Protein AF-A0A4Q2ZXM0-F1 (afdb_monomer)

Radius of gyration: 12.68 Å; Cα contacts (8 Å, |Δi|>4): 42; chains: 1; bounding box: 26×40×24 Å

Structure (mmCIF, N/CA/C/O backbone):
data_AF-A0A4Q2ZXM0-F1
#
_entry.id   AF-A0A4Q2ZXM0-F1
#
loop_
_atom_site.group_PDB
_atom_site.id
_atom_site.type_symbol
_atom_site.label_atom_id
_atom_site.label_alt_id
_atom_site.label_comp_id
_atom_site.label_asym_id
_atom_site.label_entity_id
_atom_site.label_seq_id
_atom_site.pdbx_PDB_ins_code
_atom_site.Cartn_x
_atom_site.Cartn_y
_atom_site.Cartn_z
_atom_site.occupancy
_atom_site.B_iso_or_equiv
_atom_site.auth_seq_id
_atom_site.auth_comp_id
_atom_site.auth_asym_id
_atom_site.auth_atom_id
_atom_site.pdbx_PDB_model_num
ATOM 1 N N . MET A 1 1 ? -18.013 -4.613 -7.093 1.00 46.16 1 MET A N 1
ATOM 2 C CA . MET A 1 1 ? -17.000 -3.758 -6.433 1.00 46.16 1 MET A CA 1
ATOM 3 C C . MET A 1 1 ? -16.415 -4.496 -5.233 1.00 46.16 1 MET A C 1
ATOM 5 O O . MET A 1 1 ? -17.119 -4.706 -4.253 1.00 46.16 1 MET A O 1
ATOM 9 N N . SER A 1 2 ? -15.166 -4.962 -5.311 1.00 45.91 2 SER A N 1
ATOM 10 C CA . SER A 1 2 ? -14.486 -5.598 -4.171 1.00 45.91 2 SER A CA 1
ATOM 11 C C . SER A 1 2 ? -13.937 -4.504 -3.250 1.00 45.91 2 SER A C 1
ATOM 13 O O . SER A 1 2 ? -12.838 -4.008 -3.459 1.00 45.91 2 SER A O 1
ATOM 15 N N . ASN A 1 3 ? -14.731 -4.094 -2.261 1.00 56.56 3 ASN A N 1
ATOM 16 C CA . ASN A 1 3 ? -14.444 -2.981 -1.348 1.00 56.56 3 ASN A CA 1
ATOM 17 C C . ASN A 1 3 ? -13.487 -3.394 -0.204 1.00 56.56 3 ASN A C 1
ATOM 19 O O . ASN A 1 3 ? -13.781 -3.189 0.976 1.00 56.56 3 ASN A O 1
ATOM 23 N N . PHE A 1 4 ? -12.383 -4.075 -0.526 1.00 70.94 4 PHE A N 1
ATOM 24 C CA . PHE A 1 4 ? -11.445 -4.566 0.486 1.00 70.94 4 PHE A C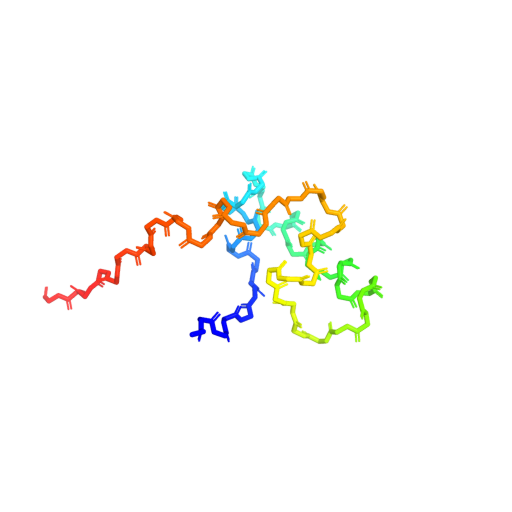A 1
ATOM 25 C C . PHE A 1 4 ? -10.361 -3.526 0.764 1.00 70.94 4 PHE A C 1
ATOM 27 O O . PHE A 1 4 ? -9.606 -3.137 -0.121 1.00 70.94 4 PHE A O 1
ATOM 34 N N . ALA A 1 5 ? -10.291 -3.086 2.021 1.00 84.50 5 ALA A N 1
ATOM 35 C CA . ALA A 1 5 ? -9.206 -2.243 2.498 1.00 84.50 5 ALA A CA 1
ATOM 36 C C . ALA A 1 5 ? -7.893 -3.031 2.506 1.00 84.50 5 ALA A C 1
ATOM 38 O O . ALA A 1 5 ? -7.828 -4.104 3.118 1.00 84.50 5 ALA A O 1
ATOM 39 N N . LEU A 1 6 ? -6.868 -2.455 1.885 1.00 87.12 6 LEU A N 1
ATOM 40 C CA . LEU A 1 6 ? -5.518 -2.983 1.856 1.00 87.12 6 LEU A CA 1
ATOM 41 C C . LEU A 1 6 ? -4.971 -3.132 3.273 1.00 87.12 6 LEU A C 1
ATOM 43 O O . LEU A 1 6 ? -5.172 -2.290 4.159 1.00 87.12 6 LEU A O 1
ATOM 47 N N . ARG A 1 7 ? -4.273 -4.241 3.480 1.00 89.56 7 ARG A N 1
ATOM 48 C CA . ARG A 1 7 ? -3.562 -4.606 4.701 1.00 89.56 7 ARG A CA 1
ATOM 49 C C . ARG A 1 7 ? -2.092 -4.826 4.371 1.00 89.56 7 ARG A C 1
ATOM 51 O O . ARG A 1 7 ? -1.702 -4.933 3.214 1.00 89.56 7 ARG A O 1
ATOM 58 N N . TYR A 1 8 ? -1.272 -4.966 5.411 1.00 88.62 8 TYR A N 1
ATOM 59 C CA . TYR A 1 8 ? 0.160 -5.217 5.237 1.00 88.62 8 TYR A CA 1
ATOM 60 C C . TYR A 1 8 ? 0.439 -6.456 4.364 1.00 88.62 8 TYR A C 1
ATOM 62 O O . TYR A 1 8 ? 1.398 -6.447 3.608 1.00 88.62 8 TYR A O 1
ATOM 70 N N . LYS A 1 9 ? -0.412 -7.495 4.410 1.00 88.62 9 LYS A N 1
ATOM 71 C CA . LYS A 1 9 ? -0.269 -8.695 3.565 1.00 88.62 9 LYS A CA 1
ATOM 72 C C . LYS A 1 9 ? -0.403 -8.384 2.073 1.00 88.62 9 LYS A C 1
ATOM 74 O O . LYS A 1 9 ? 0.331 -8.951 1.277 1.00 88.62 9 LYS A O 1
ATOM 79 N N . ASP A 1 10 ? -1.298 -7.469 1.711 1.00 88.81 10 ASP A N 1
ATOM 80 C CA . ASP A 1 10 ? -1.486 -7.064 0.318 1.00 88.81 10 ASP A CA 1
ATOM 81 C C . ASP A 1 10 ? -0.242 -6.322 -0.180 1.00 88.81 10 ASP A C 1
ATOM 83 O O . ASP A 1 10 ? 0.271 -6.633 -1.244 1.00 88.81 10 ASP A O 1
ATOM 87 N N . TYR A 1 11 ? 0.333 -5.447 0.650 1.00 89.56 11 TYR A N 1
ATOM 88 C CA . TYR A 1 11 ? 1.601 -4.771 0.355 1.00 89.56 11 TYR A CA 1
ATOM 89 C C . TYR A 1 11 ? 2.781 -5.740 0.235 1.00 89.56 11 TYR A C 1
ATOM 91 O O . TYR A 1 11 ? 3.628 -5.570 -0.638 1.00 89.56 11 TYR A O 1
ATOM 99 N N . MET A 1 12 ? 2.844 -6.761 1.095 1.00 91.56 12 MET A N 1
ATOM 10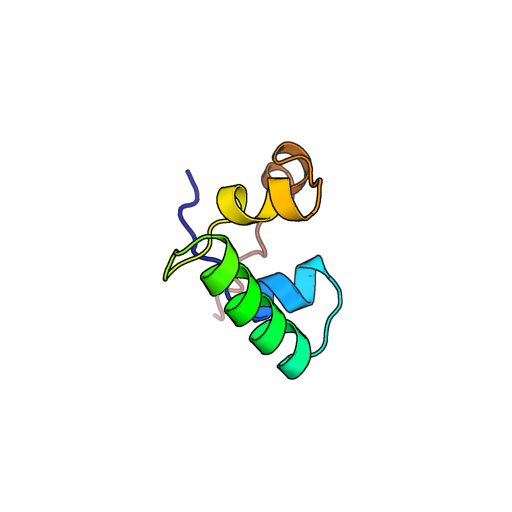0 C CA . MET A 1 12 ? 3.862 -7.809 0.982 1.00 91.56 12 MET A CA 1
ATOM 101 C C . MET A 1 12 ? 3.760 -8.524 -0.367 1.00 91.56 12 MET A C 1
ATOM 103 O O . MET A 1 12 ? 4.781 -8.727 -1.011 1.00 91.56 12 MET A O 1
ATOM 107 N N . ASN A 1 13 ? 2.543 -8.845 -0.814 1.00 88.56 13 ASN A N 1
ATOM 108 C CA . ASN A 1 13 ? 2.317 -9.522 -2.090 1.00 88.56 13 ASN A CA 1
ATOM 109 C C . ASN A 1 13 ? 2.560 -8.602 -3.299 1.00 88.56 13 ASN A C 1
ATOM 111 O O . ASN A 1 13 ? 3.148 -9.037 -4.280 1.00 88.56 13 ASN A O 1
ATOM 115 N N . MET A 1 14 ? 2.130 -7.339 -3.232 1.00 83.44 14 MET A N 1
ATOM 116 C CA . MET A 1 14 ? 2.259 -6.365 -4.326 1.00 83.44 14 MET A CA 1
ATOM 117 C C . MET A 1 14 ? 3.711 -5.973 -4.590 1.00 83.44 14 MET A C 1
ATOM 119 O O . MET A 1 14 ? 4.129 -5.869 -5.736 1.00 83.44 14 MET A O 1
ATOM 123 N N . PHE A 1 15 ? 4.473 -5.744 -3.523 1.00 85.56 15 PHE A N 1
ATOM 124 C CA . PHE A 1 15 ? 5.800 -5.140 -3.611 1.00 85.56 15 PHE A CA 1
ATOM 125 C C . PHE A 1 15 ? 6.922 -6.103 -3.202 1.00 85.56 15 PHE A C 1
ATOM 127 O O . PHE A 1 15 ? 8.073 -5.689 -3.098 1.00 85.56 15 PHE A O 1
ATOM 134 N N . SER A 1 16 ? 6.601 -7.378 -2.941 1.00 87.00 16 SER A N 1
ATOM 135 C CA . SER A 1 16 ? 7.550 -8.392 -2.450 1.00 87.00 16 SER A CA 1
ATOM 136 C C . SER A 1 16 ? 8.346 -7.920 -1.224 1.00 87.00 16 SER A C 1
ATOM 138 O O . SER A 1 16 ? 9.558 -8.102 -1.120 1.00 87.00 16 SER A O 1
ATOM 140 N N . LEU A 1 17 ? 7.655 -7.271 -0.282 1.00 89.38 17 LEU A N 1
ATOM 141 C CA . LEU A 1 17 ? 8.257 -6.669 0.910 1.00 89.38 17 LEU A CA 1
ATOM 142 C C . LEU A 1 17 ? 8.143 -7.581 2.135 1.00 89.38 17 LEU A C 1
ATOM 144 O O . LEU A 1 17 ? 7.192 -8.343 2.296 1.00 89.38 17 LEU A O 1
ATOM 148 N N . GLY A 1 18 ? 9.072 -7.414 3.079 1.00 93.81 18 GLY A N 1
ATOM 149 C CA . GLY A 1 18 ? 8.939 -7.976 4.423 1.00 93.81 18 GLY A CA 1
ATOM 150 C C . GLY A 1 18 ? 7.841 -7.282 5.243 1.00 93.81 18 GLY A C 1
ATOM 151 O O . GLY A 1 18 ? 7.544 -6.102 5.040 1.00 93.81 18 GLY A O 1
ATOM 152 N N . LYS A 1 19 ? 7.280 -7.992 6.233 1.00 93.69 19 LYS A N 1
ATOM 153 C CA . LYS A 1 19 ? 6.166 -7.513 7.078 1.00 93.69 19 LYS A CA 1
ATOM 154 C C . LYS A 1 19 ? 6.400 -6.116 7.666 1.00 93.69 19 LYS A C 1
ATOM 156 O O . LYS A 1 19 ? 5.543 -5.250 7.531 1.00 93.69 19 LYS A O 1
ATOM 161 N N . ARG A 1 20 ? 7.565 -5.880 8.284 1.00 95.25 20 ARG A N 1
ATOM 162 C CA . ARG A 1 20 ? 7.897 -4.591 8.924 1.00 95.25 20 ARG A CA 1
ATOM 163 C C . ARG A 1 20 ? 7.911 -3.440 7.912 1.00 95.25 20 ARG A C 1
ATOM 165 O O . ARG A 1 20 ? 7.441 -2.347 8.215 1.00 95.25 20 ARG A O 1
ATOM 172 N N . THR A 1 21 ? 8.428 -3.682 6.711 1.00 94.81 21 THR A N 1
ATOM 173 C CA 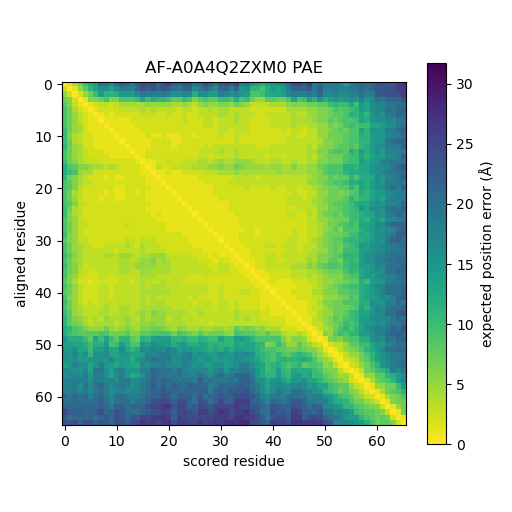. THR A 1 21 ? 8.463 -2.679 5.641 1.00 94.81 21 THR A CA 1
ATOM 174 C C . THR A 1 21 ? 7.058 -2.402 5.117 1.00 94.81 21 THR A C 1
ATOM 176 O O . THR A 1 21 ? 6.678 -1.241 5.008 1.00 94.81 21 THR A O 1
ATOM 179 N N . ALA A 1 22 ? 6.250 -3.443 4.904 1.00 93.75 22 ALA A N 1
ATOM 180 C CA . ALA A 1 22 ? 4.854 -3.303 4.496 1.00 93.75 22 ALA A CA 1
ATOM 181 C C . ALA A 1 22 ? 4.008 -2.523 5.525 1.00 93.75 22 ALA A C 1
ATOM 183 O O . ALA A 1 22 ? 3.218 -1.657 5.156 1.00 93.75 22 ALA A O 1
ATOM 184 N N . GLU A 1 23 ? 4.199 -2.771 6.824 1.00 94.19 23 GLU A N 1
ATOM 185 C CA . GLU A 1 23 ? 3.545 -2.011 7.901 1.00 94.19 23 GLU A CA 1
ATOM 186 C C . GLU A 1 23 ? 4.004 -0.545 7.958 1.00 94.19 23 GLU A C 1
ATOM 188 O O . GLU A 1 23 ? 3.215 0.347 8.274 1.00 94.19 23 GLU A O 1
ATOM 193 N N . ARG A 1 24 ? 5.266 -0.263 7.624 1.00 95.38 24 ARG A N 1
ATOM 194 C CA . ARG A 1 24 ? 5.756 1.116 7.522 1.00 95.38 24 ARG A CA 1
ATOM 195 C C . ARG A 1 24 ? 5.139 1.836 6.323 1.00 95.38 24 ARG A C 1
ATOM 197 O O . ARG A 1 24 ? 4.690 2.969 6.471 1.00 95.38 24 ARG A O 1
ATOM 204 N N . TRP A 1 25 ? 5.087 1.171 5.171 1.00 94.25 25 TRP A N 1
ATOM 205 C CA . TRP A 1 25 ? 4.538 1.728 3.935 1.00 94.25 25 TRP A CA 1
ATOM 206 C C . TRP A 1 25 ? 3.044 2.012 4.067 1.00 94.25 25 TRP A C 1
ATOM 208 O O . TRP A 1 25 ? 2.613 3.126 3.792 1.00 94.25 25 TRP A O 1
ATOM 218 N N . ILE A 1 26 ? 2.265 1.081 4.631 1.00 92.06 26 ILE A N 1
ATOM 219 C CA . ILE A 1 26 ? 0.831 1.313 4.844 1.00 92.06 26 ILE A CA 1
ATOM 220 C C . ILE A 1 26 ? 0.576 2.492 5.798 1.00 92.06 26 ILE A C 1
ATOM 222 O O . ILE A 1 26 ? -0.396 3.225 5.635 1.00 92.06 26 ILE A O 1
ATOM 226 N N . ALA A 1 27 ? 1.436 2.710 6.798 1.00 93.62 27 ALA A N 1
ATOM 227 C CA . ALA A 1 27 ? 1.329 3.862 7.692 1.00 93.62 27 ALA A CA 1
ATOM 228 C C . ALA A 1 27 ? 1.722 5.177 6.999 1.00 93.62 27 ALA A C 1
ATOM 230 O O . ALA A 1 27 ? 1.161 6.231 7.298 1.00 93.62 27 ALA A O 1
ATOM 231 N N . GLU A 1 28 ? 2.688 5.140 6.087 1.00 94.00 28 GLU A N 1
ATOM 232 C CA . GLU A 1 28 ? 3.073 6.289 5.271 1.00 94.00 28 GLU A CA 1
ATOM 233 C C . GLU A 1 28 ? 1.975 6.675 4.277 1.00 94.00 28 GLU A C 1
ATOM 235 O O . GLU A 1 28 ? 1.575 7.837 4.237 1.00 94.00 28 GLU A O 1
ATOM 240 N N . ASP A 1 29 ? 1.400 5.709 3.571 1.00 92.31 29 ASP A N 1
ATOM 241 C CA . ASP A 1 29 ? 0.334 5.960 2.602 1.00 92.31 29 ASP A CA 1
ATOM 242 C C . ASP A 1 29 ? -0.951 6.451 3.274 1.00 92.31 29 ASP A C 1
ATOM 244 O O . ASP A 1 29 ? -1.628 7.336 2.753 1.00 92.31 29 ASP A O 1
ATOM 248 N N . ARG A 1 30 ? -1.266 5.971 4.485 1.00 92.94 30 ARG A N 1
ATOM 249 C CA . ARG A 1 30 ? -2.360 6.534 5.301 1.00 92.94 30 ARG A CA 1
ATOM 250 C C . ARG A 1 30 ? -2.125 8.002 5.643 1.00 92.94 30 ARG A C 1
ATOM 252 O O . ARG A 1 30 ? -3.075 8.778 5.652 1.00 92.94 30 ARG A O 1
ATOM 259 N N . ARG A 1 31 ? -0.873 8.391 5.909 1.00 92.69 31 ARG A N 1
ATOM 260 C CA . ARG A 1 31 ? -0.510 9.793 6.164 1.00 92.69 31 ARG A CA 1
ATOM 261 C C . ARG A 1 31 ? -0.614 10.638 4.895 1.00 92.69 31 ARG A C 1
ATOM 263 O O . ARG A 1 31 ? -1.167 11.726 4.967 1.00 92.69 31 ARG A O 1
ATOM 270 N N . LYS A 1 32 ? -0.157 10.129 3.746 1.00 90.25 32 LYS A N 1
ATOM 271 C CA . LYS A 1 32 ? -0.234 10.832 2.449 1.00 90.25 32 LYS A CA 1
ATOM 272 C C . LYS A 1 32 ? -1.671 11.031 1.967 1.00 90.25 32 LYS A C 1
ATOM 274 O O . LYS A 1 32 ? -2.019 12.099 1.486 1.00 90.25 32 LYS A O 1
ATOM 279 N N . THR A 1 33 ? -2.505 10.005 2.109 1.00 88.62 33 THR A N 1
ATOM 280 C CA . THR A 1 33 ? -3.906 10.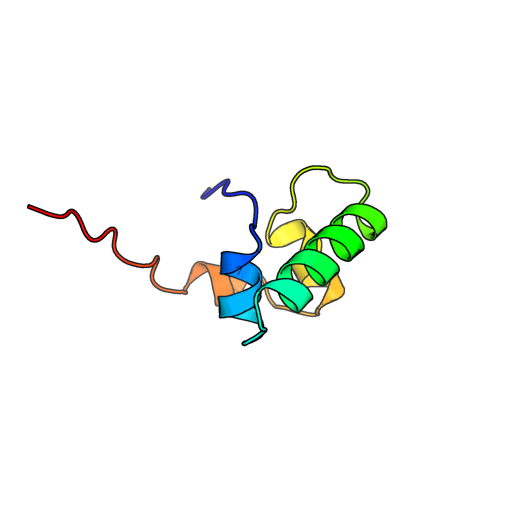027 1.653 1.00 88.62 33 THR A CA 1
ATOM 281 C C . THR A 1 33 ? -4.865 10.644 2.670 1.00 88.62 33 THR A C 1
ATOM 283 O O . THR A 1 33 ? -6.012 10.927 2.332 1.00 88.62 33 THR A O 1
ATOM 286 N N . GLY A 1 34 ? -4.448 10.790 3.933 1.00 92.38 34 GLY A N 1
ATOM 287 C CA . GLY A 1 34 ? -5.320 11.190 5.041 1.00 92.38 34 GLY A CA 1
ATOM 288 C C . GLY A 1 34 ? -6.387 10.147 5.407 1.00 92.38 34 GLY A C 1
ATOM 289 O O . GLY A 1 34 ? -7.290 10.434 6.193 1.00 92.38 34 GLY A O 1
ATOM 290 N N . LYS A 1 35 ? -6.322 8.929 4.850 1.00 88.69 35 LYS A N 1
ATOM 291 C CA . LYS A 1 35 ? -7.346 7.894 5.039 1.00 88.69 35 LYS A CA 1
ATOM 292 C C . LYS A 1 35 ? -6.932 6.879 6.097 1.00 88.69 35 LYS A C 1
ATOM 294 O O . LYS A 1 35 ? -5.817 6.370 6.108 1.00 88.69 35 LYS A O 1
ATOM 299 N N . LYS A 1 36 ? -7.880 6.479 6.953 1.00 87.88 36 LYS A N 1
ATOM 300 C CA . LYS A 1 36 ? -7.678 5.389 7.933 1.00 87.88 36 LYS A CA 1
ATOM 301 C C . LYS A 1 36 ? -7.613 4.005 7.270 1.00 87.88 36 LYS A C 1
ATOM 303 O O . LYS A 1 36 ? -6.960 3.093 7.779 1.00 87.88 36 LYS A O 1
ATOM 308 N N . ARG A 1 37 ? -8.315 3.837 6.148 1.00 89.62 37 ARG A N 1
ATOM 309 C CA . ARG A 1 37 ? -8.369 2.619 5.331 1.00 89.62 37 ARG A CA 1
ATOM 310 C C . ARG A 1 37 ? -7.931 2.976 3.920 1.00 89.62 37 ARG A C 1
ATOM 312 O O . ARG A 1 37 ? -8.497 3.896 3.348 1.00 89.62 37 ARG A O 1
ATOM 319 N N . LEU A 1 38 ? -6.954 2.244 3.398 1.00 89.25 38 LEU A N 1
ATOM 320 C CA . LEU A 1 38 ? -6.468 2.425 2.036 1.00 89.25 38 LEU A CA 1
ATOM 321 C C . LEU A 1 38 ? -7.163 1.427 1.127 1.00 89.25 38 LEU A C 1
ATOM 323 O O . LEU A 1 38 ? -7.219 0.241 1.449 1.00 89.25 38 LEU A O 1
ATOM 327 N N . LEU A 1 39 ? -7.690 1.903 0.012 1.00 89.56 39 LEU A N 1
ATOM 328 C CA . LEU A 1 39 ? -8.091 1.078 -1.115 1.00 89.56 39 LEU A CA 1
ATOM 329 C C . LEU A 1 39 ? -6.984 1.101 -2.166 1.00 89.56 39 LEU A C 1
ATOM 331 O O . LEU A 1 39 ? -6.145 2.000 -2.185 1.00 89.56 39 LEU A O 1
ATOM 335 N N . LEU A 1 40 ? -7.010 0.137 -3.083 1.00 83.69 40 LEU A N 1
ATOM 336 C CA . LEU A 1 40 ? -6.078 0.131 -4.207 1.00 83.69 40 LEU A CA 1
ATOM 337 C C . LEU A 1 40 ? -6.163 1.423 -5.030 1.00 83.69 40 LEU A C 1
ATOM 339 O O . LEU A 1 40 ? -5.136 1.976 -5.402 1.00 83.69 40 LEU A O 1
ATOM 343 N N . THR A 1 41 ? -7.371 1.954 -5.226 1.00 85.50 41 THR A N 1
ATOM 344 C CA . THR A 1 41 ? -7.615 3.232 -5.914 1.00 85.50 41 THR A CA 1
ATOM 345 C C . THR A 1 41 ? -6.934 4.425 -5.256 1.00 85.50 41 THR A C 1
ATOM 347 O O 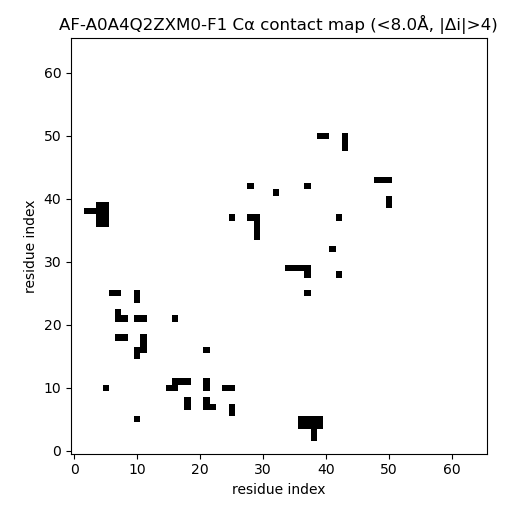. THR A 1 41 ? -6.664 5.409 -5.932 1.00 85.50 41 THR A O 1
ATOM 350 N N . ASP A 1 42 ? -6.650 4.345 -3.955 1.00 87.62 42 ASP A N 1
ATOM 351 C CA . ASP A 1 42 ? -6.000 5.429 -3.218 1.00 87.62 42 ASP A CA 1
ATOM 352 C C . ASP A 1 42 ? -4.484 5.425 -3.414 1.00 87.62 42 ASP A C 1
ATOM 354 O O . ASP A 1 42 ? -3.853 6.477 -3.352 1.00 87.62 42 ASP A O 1
ATOM 358 N N . ILE A 1 43 ? -3.899 4.246 -3.637 1.00 87.31 43 ILE A N 1
ATOM 359 C CA . ILE A 1 43 ? -2.445 4.066 -3.700 1.00 87.31 43 ILE A CA 1
ATOM 360 C C . ILE A 1 43 ? -1.937 3.893 -5.131 1.00 87.31 43 ILE A C 1
ATOM 362 O O . ILE A 1 43 ? -0.806 4.259 -5.424 1.00 87.31 43 ILE A O 1
ATOM 366 N N . ALA A 1 44 ? -2.771 3.399 -6.046 1.00 85.69 44 ALA A N 1
ATOM 367 C CA . ALA A 1 44 ? -2.436 3.248 -7.456 1.00 85.69 44 ALA A CA 1
ATOM 368 C C . ALA A 1 44 ? -1.845 4.521 -8.094 1.00 85.69 44 ALA A C 1
ATOM 370 O O . ALA A 1 44 ? -0.782 4.404 -8.702 1.00 85.69 44 ALA A O 1
ATOM 371 N N . PRO A 1 45 ? -2.413 5.735 -7.904 1.00 84.62 45 PRO A N 1
ATOM 372 C CA . PRO A 1 45 ? -1.810 6.953 -8.451 1.00 84.62 45 PRO A CA 1
ATOM 373 C C . PRO A 1 45 ? -0.462 7.314 -7.807 1.00 84.62 45 PRO A C 1
ATOM 375 O O . PRO A 1 45 ? 0.368 7.931 -8.464 1.00 84.62 45 PRO A O 1
ATOM 378 N N . ILE A 1 46 ? -0.212 6.917 -6.553 1.00 85.06 46 ILE A N 1
ATOM 379 C CA . ILE A 1 46 ? 1.063 7.172 -5.854 1.00 85.06 46 ILE A CA 1
ATOM 380 C C . ILE A 1 46 ? 2.194 6.348 -6.483 1.00 85.06 46 ILE A C 1
ATOM 382 O O . ILE A 1 46 ? 3.328 6.811 -6.573 1.00 85.06 46 ILE A O 1
ATOM 386 N N . TYR A 1 47 ? 1.873 5.135 -6.928 1.00 84.50 47 TYR A N 1
ATOM 387 C CA . TYR A 1 47 ? 2.832 4.177 -7.477 1.00 84.50 47 TYR A CA 1
ATOM 388 C C . TYR A 1 47 ? 2.787 4.066 -9.007 1.00 84.50 47 TYR A C 1
ATOM 390 O O . TYR A 1 47 ? 3.464 3.210 -9.568 1.00 84.50 47 TYR A O 1
ATOM 398 N N . GLY A 1 48 ? 1.983 4.893 -9.685 1.00 80.56 48 GLY A N 1
ATOM 399 C CA . GLY A 1 48 ? 1.807 4.832 -11.139 1.00 80.56 48 GLY A CA 1
ATOM 400 C C . GLY A 1 48 ? 1.229 3.503 -11.642 1.00 80.56 48 GLY A C 1
ATOM 401 O O . GLY A 1 48 ? 1.490 3.119 -12.777 1.00 80.56 48 GLY A O 1
ATOM 402 N N . MET A 1 49 ? 0.479 2.777 -10.805 1.00 76.06 49 MET A N 1
ATOM 403 C CA . MET A 1 49 ? -0.116 1.492 -11.179 1.00 76.06 49 MET A CA 1
ATOM 404 C C . MET A 1 49 ? -1.409 1.707 -11.970 1.00 76.06 49 MET A C 1
ATOM 406 O O . MET A 1 49 ? -2.303 2.427 -11.517 1.00 76.06 49 MET A O 1
ATOM 410 N N . ALA A 1 50 ? -1.542 1.040 -13.118 1.00 69.88 50 ALA A N 1
ATOM 411 C CA . ALA A 1 50 ? -2.813 0.962 -13.824 1.00 69.88 50 ALA A CA 1
ATOM 412 C C . ALA A 1 50 ? -3.799 0.121 -12.997 1.00 69.88 50 ALA A C 1
ATOM 414 O O . ALA A 1 50 ? -3.510 -1.009 -12.604 1.00 69.88 50 ALA A O 1
ATOM 415 N N . LEU A 1 51 ? -4.976 0.677 -12.700 1.00 64.38 51 LEU A N 1
ATOM 416 C CA . LEU A 1 51 ? -5.993 -0.006 -11.890 1.00 64.38 51 LEU A CA 1
ATOM 417 C C . LEU A 1 51 ? -6.531 -1.282 -12.559 1.00 64.38 51 LEU A C 1
ATOM 419 O O . LEU A 1 51 ? -6.993 -2.190 -11.863 1.00 64.38 51 LEU A O 1
ATOM 423 N N . ASP A 1 52 ? -6.434 -1.354 -13.886 1.00 62.84 52 ASP A N 1
ATOM 424 C CA . ASP A 1 52 ? -6.929 -2.458 -14.709 1.00 62.84 52 ASP A CA 1
ATOM 425 C C . ASP A 1 52 ? -6.096 -3.743 -14.554 1.00 62.84 52 ASP A C 1
ATOM 427 O O . ASP A 1 52 ? -6.651 -4.847 -14.588 1.00 62.84 52 ASP A O 1
ATOM 431 N N . ASP A 1 53 ? -4.793 -3.624 -14.273 1.00 56.94 53 ASP A N 1
ATOM 432 C CA . ASP A 1 53 ? -3.897 -4.776 -14.090 1.00 56.94 53 ASP A CA 1
ATOM 433 C C . ASP A 1 53 ? -4.214 -5.572 -12.816 1.00 56.94 53 ASP A C 1
ATOM 435 O O . ASP A 1 53 ? -3.991 -6.781 -12.748 1.00 56.94 53 ASP A O 1
ATOM 439 N N . TYR A 1 54 ? -4.788 -4.922 -11.799 1.00 55.97 54 TYR A N 1
ATOM 440 C CA . TYR A 1 54 ? -5.126 -5.582 -10.536 1.00 55.97 54 TYR A CA 1
ATOM 441 C C . TYR A 1 54 ? -6.554 -6.136 -10.500 1.00 55.97 54 TYR A C 1
ATOM 443 O O . TYR A 1 54 ? -6.831 -7.084 -9.765 1.00 55.97 54 TYR A O 1
ATOM 451 N N . GLN A 1 55 ? -7.475 -5.579 -11.294 1.00 55.34 55 GLN A N 1
ATOM 452 C CA . GLN A 1 55 ? -8.832 -6.128 -11.416 1.00 55.34 55 GLN A CA 1
ATOM 453 C C . GLN A 1 55 ? -8.845 -7.510 -12.080 1.00 55.34 55 GLN A C 1
ATOM 455 O O . GLN A 1 55 ? -9.741 -8.307 -11.795 1.00 55.34 55 GLN A O 1
ATOM 460 N N . ASN A 1 56 ? -7.833 -7.802 -12.901 1.00 52.81 56 ASN A N 1
ATOM 461 C CA . ASN A 1 56 ? -7.659 -9.086 -13.576 1.00 52.81 56 ASN A CA 1
ATOM 462 C C . ASN A 1 56 ? -6.783 -10.081 -12.805 1.00 52.81 56 ASN A C 1
ATOM 464 O O . ASN A 1 56 ? -6.630 -11.219 -13.253 1.00 52.81 56 ASN A O 1
ATOM 468 N N . GLN A 1 57 ? -6.234 -9.710 -11.640 1.00 50.22 57 GLN A N 1
ATOM 469 C CA . GLN A 1 57 ? -5.540 -10.697 -10.820 1.00 50.22 57 GLN A CA 1
ATOM 470 C C . GLN A 1 57 ? -6.559 -11.714 -10.293 1.00 50.22 57 GLN A C 1
ATOM 472 O O . GLN A 1 57 ? -7.552 -11.320 -9.663 1.00 50.22 57 GLN A O 1
ATOM 477 N N . PRO A 1 58 ? -6.352 -13.025 -10.533 1.00 46.78 58 PRO A N 1
ATOM 478 C CA . PRO A 1 58 ? -7.223 -14.044 -9.981 1.00 46.78 58 PRO A CA 1
ATOM 479 C C . PRO A 1 58 ? -7.220 -13.866 -8.465 1.00 46.78 5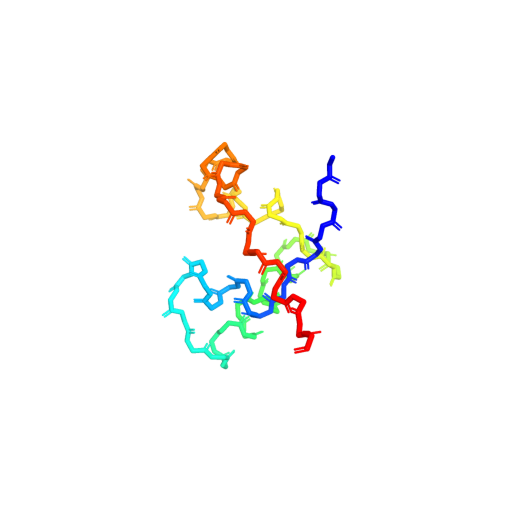8 PRO A C 1
ATOM 481 O O . PRO A 1 58 ? -6.176 -13.956 -7.817 1.00 46.78 58 PRO A O 1
ATOM 484 N N . LYS A 1 59 ? -8.393 -13.552 -7.899 1.00 52.75 59 LYS A N 1
ATOM 485 C CA . LYS A 1 59 ? -8.579 -13.482 -6.446 1.00 52.75 59 LYS A CA 1
ATOM 486 C C . LYS A 1 59 ? -7.927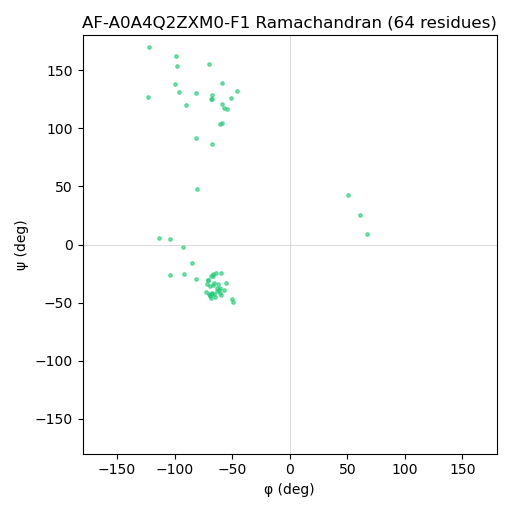 -14.731 -5.848 1.00 52.75 59 LYS A C 1
ATOM 488 O O . LYS A 1 59 ? -8.222 -15.816 -6.355 1.00 52.75 59 LYS A O 1
ATOM 493 N N . PRO A 1 60 ? -7.093 -14.623 -4.796 1.00 46.84 60 PRO A N 1
ATOM 494 C CA . PRO A 1 60 ? -6.577 -15.812 -4.140 1.00 46.84 60 PRO A CA 1
ATOM 495 C C . PRO A 1 60 ? -7.784 -16.658 -3.744 1.00 46.84 60 PRO A C 1
ATOM 497 O O . PRO A 1 60 ? -8.666 -16.192 -3.011 1.00 46.84 60 PRO A O 1
ATOM 500 N N . ALA A 1 61 ? -7.875 -17.851 -4.337 1.00 42.38 61 ALA A N 1
ATOM 501 C CA . ALA A 1 61 ? -8.958 -18.778 -4.084 1.00 42.38 61 ALA A CA 1
ATOM 502 C C . ALA A 1 61 ? -9.062 -18.942 -2.568 1.00 42.38 61 ALA A C 1
ATOM 504 O O . ALA A 1 61 ? -8.066 -19.199 -1.891 1.00 42.38 61 ALA A O 1
ATOM 505 N N . LYS A 1 62 ? -10.259 -18.723 -2.018 1.00 44.41 62 LYS A N 1
ATOM 506 C CA . LYS A 1 62 ? -10.521 -19.056 -0.623 1.00 44.41 62 LYS A CA 1
ATOM 507 C C . LYS A 1 62 ? -10.257 -20.552 -0.490 1.00 44.41 62 LYS A C 1
ATOM 509 O O . LYS A 1 62 ? -11.074 -21.348 -0.942 1.00 44.41 62 LYS A O 1
ATOM 514 N N . THR A 1 63 ?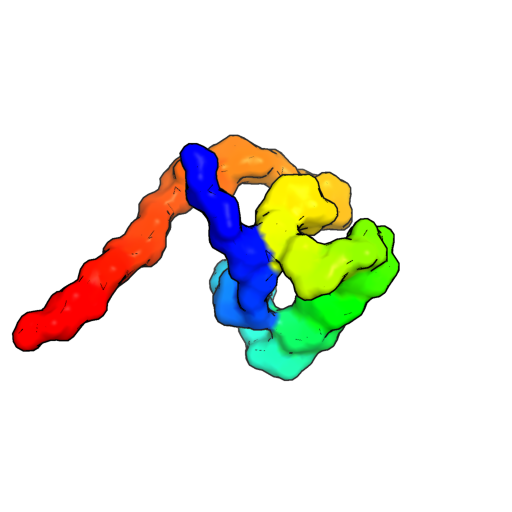 -9.134 -20.931 0.111 1.00 41.47 63 THR A N 1
ATOM 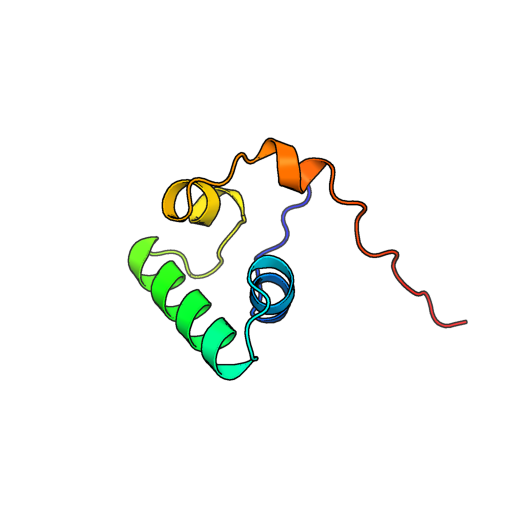515 C CA . THR A 1 63 ? -8.924 -22.298 0.575 1.00 41.47 63 THR A CA 1
ATOM 516 C C . THR A 1 63 ? -9.905 -22.514 1.721 1.00 41.47 63 THR A C 1
ATOM 518 O O . THR A 1 63 ? -9.610 -22.232 2.880 1.00 41.47 63 THR A O 1
ATOM 521 N N . SER A 1 64 ? -11.127 -22.923 1.383 1.00 43.78 64 SER A N 1
ATOM 522 C CA . SER A 1 64 ? -12.019 -23.584 2.323 1.00 43.78 64 SER A CA 1
ATOM 523 C C . SER A 1 64 ? -11.304 -24.853 2.770 1.00 43.78 64 SER A C 1
ATOM 525 O O . SER A 1 64 ? -11.208 -25.809 2.007 1.00 43.78 64 SER A O 1
ATOM 527 N N . GLN A 1 65 ? -10.755 -24.830 3.985 1.00 47.53 65 GLN A N 1
ATOM 528 C CA . GLN A 1 65 ? -10.426 -26.049 4.712 1.00 47.53 65 GLN A CA 1
ATOM 529 C C . GLN A 1 65 ? -11.729 -26.843 4.878 1.00 47.53 65 GLN A C 1
ATOM 531 O O . GLN A 1 65 ? -12.707 -26.315 5.413 1.00 47.53 65 GLN A O 1
ATOM 536 N N . LYS A 1 66 ? -11.748 -28.064 4.348 1.00 48.91 66 LYS A N 1
ATOM 537 C CA . LYS A 1 66 ? -12.701 -29.118 4.692 1.00 48.91 66 LYS A CA 1
ATOM 538 C C . LYS A 1 66 ? -11.928 -30.220 5.392 1.00 48.91 66 LYS A C 1
ATOM 540 O O . LYS A 1 66 ? -10.769 -30.441 4.975 1.00 48.91 66 LYS A O 1
#

Foldseek 3Di:
DPPDFDDLVNVCVVVVDDSVVSVVVVVVLCVVQVHPTDDCVSCCVVVVHDPVVVVPDDDPPPPPDD

Mean predicted aligned error: 8.6 Å

Solvent-accessible surface area (backbone atoms only — not comparable to full-atom values): 4220 Å² total; per-residue (Å²): 133,88,88,62,62,63,48,46,68,53,41,22,68,74,68,73,40,55,68,72,56,17,50,50,49,55,55,48,51,27,63,74,70,71,37,97,65,45,39,64,82,71,46,25,75,79,70,72,48,66,70,69,69,61,73,68,49,78,70,81,73,80,80,75,85,126

Sequence (66 aa):
MSNFALRYKDYMNMFSLGKRTAERWIAEDRRKTGKKRLLLTDIAPIYGMALDDYQNQPKPAKTSQK

Secondary structure (DSSP, 8-state):
---PPP-HHHHHHHHT--HHHHHHHHHHHHHHH--SS--HHHHHHHHT--HHHHHTSPPPP-----

pLDDT: mean 77.5, std 18.05, range [41.47, 95.38]

Nearest PDB structures (foldseek):
  6jqs-assembly1_A  TM=5.719E-01  e=1.453E+00  Paenisporosarcina sp. TG-14
  4zms-assembly1_B  TM=5.932E-01  e=2.692E+00  Streptococcus pneumoniae R6
  4yn8-assembly1_A  TM=5.609E-01  e=5.719E+00  Corynebacterium diphtheriae